Protein AF-A0AAX6HVG1-F1 (afdb_monomer)

InterPro domains:
  IPR007679 Beta-trefoil domain of unknown function DUF569 [PF04601] (1-85)
  IPR008999 Actin-crosslinking [SSF50405] (7-78)

Sequence (113 aa):
MELFKSAKAVRLRSHHNKYLVAEEDEESVRQDRSGSSRGARWTVELVDRSPGHLRLKSCYGRYLSASGEPFLLGMTGRRVLQAVPPARTTLPSSGSRCGTGSRPGSRRAAATS

Organism: Iris pallida (NCBI:txid29817)

pLDDT: mean 71.38, std 16.81, range [42.59, 90.81]

Foldseek 3Di:
DCVLVPDQKDWDADPVCWTWFDDPVLWAIDTHNPCVDQRRIWGWDDDPVDPPDIWTAGPVRFTWDFDPDDDDDPDPGTGITGHHPPPPPPPPPPDPDDDDDDDDDDDDDDDDD

Structure (mmCIF, N/CA/C/O backbone):
data_AF-A0AAX6HVG1-F1
#
_entry.id   AF-A0AAX6HVG1-F1
#
loop_
_atom_site.group_PDB
_atom_site.id
_atom_site.type_symbol
_atom_site.label_atom_id
_atom_site.label_alt_id
_atom_site.label_comp_id
_atom_site.label_asym_id
_atom_site.label_entity_id
_atom_site.label_seq_id
_atom_site.pdbx_PDB_ins_code
_atom_site.Car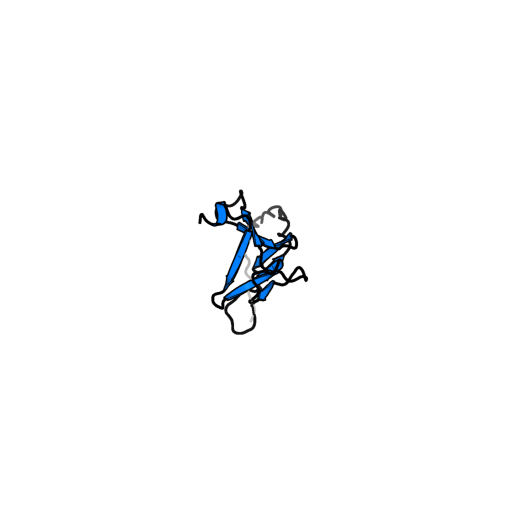tn_x
_atom_site.Cartn_y
_atom_site.Cartn_z
_atom_site.occupancy
_atom_site.B_iso_or_equiv
_atom_site.auth_seq_id
_atom_site.auth_comp_id
_atom_site.auth_asym_id
_atom_site.auth_atom_id
_atom_site.pdbx_PDB_model_num
ATOM 1 N N . MET A 1 1 ? -20.697 -2.716 1.581 1.00 49.84 1 MET A N 1
ATOM 2 C CA . MET A 1 1 ? -19.279 -2.566 1.993 1.00 49.84 1 MET A CA 1
ATOM 3 C C . MET A 1 1 ? -19.070 -3.124 3.407 1.00 49.84 1 MET A C 1
ATOM 5 O O . MET A 1 1 ? -18.703 -2.387 4.312 1.00 49.84 1 MET A O 1
ATOM 9 N N . GLU A 1 2 ? -19.322 -4.418 3.628 1.00 51.03 2 GLU A N 1
ATOM 10 C CA . GLU A 1 2 ? -19.276 -5.011 4.985 1.00 51.03 2 GLU A CA 1
ATOM 11 C C . GLU A 1 2 ? -18.100 -5.968 5.204 1.00 51.03 2 GLU A C 1
ATOM 13 O O . GLU A 1 2 ? -17.697 -6.201 6.336 1.00 51.03 2 GLU A O 1
ATOM 18 N N . LEU A 1 3 ? -17.460 -6.424 4.124 1.00 54.62 3 LEU A N 1
ATOM 19 C CA . LEU A 1 3 ? -16.285 -7.303 4.167 1.00 54.62 3 LEU A CA 1
ATOM 20 C C . LEU A 1 3 ? -15.088 -6.664 4.891 1.00 54.62 3 LEU A C 1
ATOM 22 O O . LEU A 1 3 ? -14.308 -7.351 5.541 1.00 54.62 3 LEU A O 1
ATOM 26 N N . PHE A 1 4 ? -14.972 -5.337 4.829 1.00 55.22 4 PHE A N 1
ATOM 27 C CA . PHE A 1 4 ? -13.901 -4.576 5.478 1.00 55.22 4 PHE A CA 1
ATOM 28 C C . PHE A 1 4 ? -14.199 -4.233 6.945 1.00 55.22 4 PHE A C 1
ATOM 30 O O . PHE A 1 4 ? -13.321 -3.713 7.623 1.00 55.22 4 PHE A O 1
ATOM 37 N N . LYS A 1 5 ? -15.411 -4.522 7.450 1.00 53.16 5 LYS A N 1
ATOM 38 C CA . LYS A 1 5 ? -15.774 -4.268 8.856 1.00 53.16 5 LYS A CA 1
ATOM 39 C C . LYS A 1 5 ? -15.159 -5.302 9.809 1.00 53.16 5 LYS A C 1
ATOM 41 O O . LYS A 1 5 ? -14.904 -4.983 10.963 1.00 53.16 5 LYS A O 1
ATOM 46 N N . SER A 1 6 ? -14.887 -6.517 9.326 1.00 57.06 6 SER A N 1
ATOM 47 C CA . SER A 1 6 ? -14.276 -7.601 10.119 1.00 57.06 6 SER A CA 1
ATOM 48 C C . SER A 1 6 ? -12.863 -7.975 9.656 1.00 57.06 6 SER A C 1
ATOM 50 O O . SER A 1 6 ? -12.115 -8.622 10.391 1.00 57.06 6 SER A O 1
ATOM 52 N N . ALA A 1 7 ? -12.470 -7.577 8.443 1.00 64.00 7 ALA A N 1
ATOM 53 C CA . ALA A 1 7 ? -11.167 -7.910 7.884 1.00 64.00 7 ALA A CA 1
ATOM 54 C C . ALA A 1 7 ? -10.092 -6.910 8.332 1.00 64.00 7 ALA A C 1
ATOM 56 O O . ALA A 1 7 ? -10.007 -5.796 7.824 1.00 64.00 7 ALA A O 1
ATOM 57 N N . LYS A 1 8 ? -9.206 -7.349 9.236 1.00 78.12 8 LYS A N 1
ATOM 58 C CA . LYS A 1 8 ? -8.017 -6.577 9.650 1.00 78.12 8 LYS A CA 1
ATOM 59 C C . LYS A 1 8 ? -7.005 -6.393 8.512 1.00 78.12 8 LYS A C 1
ATOM 61 O O . LYS A 1 8 ? -6.222 -5.451 8.525 1.00 78.12 8 LYS A O 1
ATOM 66 N N . ALA A 1 9 ? -6.986 -7.307 7.541 1.00 84.69 9 ALA A N 1
ATOM 67 C CA . ALA A 1 9 ? -6.087 -7.248 6.398 1.00 84.69 9 ALA A CA 1
ATOM 68 C C . ALA A 1 9 ? -6.714 -7.879 5.153 1.00 84.69 9 ALA A C 1
ATOM 70 O O . ALA A 1 9 ? -7.513 -8.809 5.253 1.00 84.69 9 ALA A O 1
ATOM 71 N N . VAL A 1 10 ? -6.306 -7.395 3.985 1.00 87.44 10 VAL A N 1
ATOM 72 C CA . VAL A 1 10 ? -6.796 -7.805 2.670 1.00 87.44 10 VAL A CA 1
ATOM 73 C C . VAL A 1 10 ? -5.637 -8.102 1.724 1.00 87.44 10 VAL A C 1
ATOM 75 O O . VAL A 1 10 ? -4.506 -7.659 1.928 1.00 87.44 10 VAL A O 1
ATOM 78 N N . ARG A 1 11 ? -5.929 -8.871 0.674 1.00 89.31 11 ARG A N 1
ATOM 79 C CA . ARG A 1 11 ? -5.025 -9.115 -0.454 1.00 89.31 11 ARG A CA 1
ATOM 80 C C . ARG A 1 11 ? -5.724 -8.654 -1.721 1.00 89.31 11 ARG A C 1
ATOM 82 O O . ARG A 1 11 ? -6.835 -9.091 -2.009 1.00 89.31 11 ARG A O 1
ATOM 89 N N . LEU A 1 12 ? -5.081 -7.769 -2.468 1.00 87.88 12 LEU A N 1
ATOM 90 C CA . LEU A 1 12 ? -5.644 -7.203 -3.689 1.00 87.88 12 LEU A CA 1
ATOM 91 C C . LEU A 1 12 ? -5.242 -8.086 -4.866 1.00 87.88 12 LEU A C 1
ATOM 93 O O . LEU A 1 12 ? -4.072 -8.096 -5.239 1.00 87.88 12 LEU A O 1
ATOM 97 N N . ARG A 1 13 ? -6.194 -8.837 -5.431 1.00 89.00 13 ARG A N 1
ATOM 98 C CA . 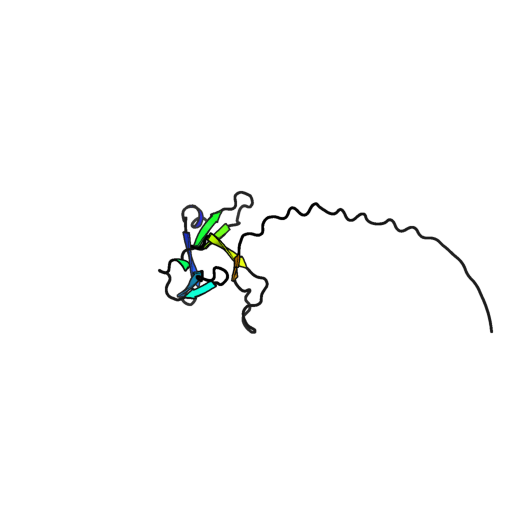ARG A 1 13 ? -5.975 -9.689 -6.607 1.00 89.00 13 ARG A CA 1
ATOM 99 C C . ARG A 1 13 ? -6.525 -9.010 -7.862 1.00 89.00 13 ARG A C 1
ATOM 101 O O . ARG A 1 13 ? -7.708 -8.700 -7.934 1.00 89.00 13 ARG A O 1
ATOM 108 N N . SER A 1 14 ? -5.662 -8.814 -8.849 1.00 85.12 14 SER A N 1
ATOM 109 C CA . SER A 1 14 ? -6.001 -8.376 -10.202 1.00 85.12 14 SER A CA 1
ATOM 110 C C . SER A 1 14 ? -6.699 -9.492 -10.989 1.00 85.12 14 SER A C 1
ATOM 112 O O . SER A 1 14 ? -6.558 -10.674 -10.673 1.00 85.12 14 SER A O 1
ATOM 114 N N . HIS A 1 15 ? -7.386 -9.125 -12.072 1.00 86.19 15 HIS A N 1
ATOM 115 C CA . HIS A 1 15 ? -8.011 -10.057 -13.014 1.00 86.19 15 HIS A CA 1
ATOM 116 C C . HIS A 1 15 ? -7.026 -11.105 -13.563 1.00 86.19 15 HIS A C 1
ATOM 118 O O . HIS A 1 15 ? -7.370 -12.268 -13.734 1.00 86.19 15 HIS A O 1
ATOM 124 N N . HIS A 1 16 ? -5.758 -10.731 -13.750 1.00 86.31 16 HIS A N 1
ATOM 125 C CA . HIS A 1 16 ? -4.714 -11.641 -14.234 1.00 86.31 16 HIS A CA 1
ATOM 126 C C . HIS A 1 16 ? -4.146 -12.580 -13.156 1.00 86.31 16 HIS A C 1
ATOM 128 O O . HIS A 1 16 ? -3.029 -13.071 -13.310 1.00 86.31 16 HIS A O 1
ATOM 134 N N . ASN A 1 17 ? -4.860 -12.786 -12.044 1.00 85.25 17 ASN A N 1
ATOM 135 C CA . ASN A 1 17 ? -4.408 -13.578 -10.896 1.00 85.25 17 ASN A CA 1
ATOM 136 C C . ASN A 1 17 ? -3.059 -13.112 -10.317 1.00 85.25 17 ASN A C 1
ATOM 138 O O . ASN A 1 17 ? -2.286 -13.907 -9.788 1.00 85.25 17 ASN A O 1
ATOM 142 N N . LYS A 1 18 ? -2.779 -11.807 -10.416 1.00 89.94 18 LYS A N 1
ATOM 143 C CA . LYS A 1 18 ? -1.622 -11.170 -9.780 1.00 89.94 18 LYS A CA 1
ATOM 144 C C . LYS A 1 18 ? -2.069 -10.409 -8.543 1.00 89.94 18 LYS A C 1
ATOM 146 O O . LYS A 1 18 ? -3.089 -9.727 -8.576 1.00 89.94 18 LYS A O 1
ATOM 151 N N . TYR A 1 19 ? -1.307 -10.508 -7.476 1.00 90.06 19 TYR A N 1
ATOM 152 C CA . TYR A 1 19 ? -1.501 -9.797 -6.230 1.00 90.06 19 TYR A CA 1
ATOM 153 C C . TYR A 1 19 ? -0.683 -8.517 -6.219 1.00 90.06 19 TYR A C 1
ATOM 155 O O . TYR A 1 19 ? 0.436 -8.496 -6.727 1.00 90.06 19 TYR A O 1
ATOM 163 N N . LEU A 1 20 ? -1.234 -7.461 -5.628 1.00 89.75 20 LEU A N 1
ATOM 164 C CA . LEU A 1 20 ? -0.472 -6.253 -5.342 1.00 89.75 20 LEU A CA 1
ATOM 165 C C . LEU A 1 20 ? 0.433 -6.505 -4.134 1.00 89.75 20 LEU A C 1
ATOM 167 O O . LEU A 1 20 ? -0.063 -6.800 -3.045 1.00 89.75 20 LEU A O 1
ATOM 171 N N . VAL A 1 21 ? 1.739 -6.384 -4.337 1.00 90.81 21 VAL A N 1
ATOM 172 C CA . VAL A 1 21 ? 2.780 -6.668 -3.351 1.00 90.81 21 VAL A CA 1
ATOM 173 C C . VAL A 1 21 ? 3.589 -5.400 -3.102 1.00 90.81 21 VAL A C 1
ATOM 175 O O . VAL A 1 21 ? 4.062 -4.761 -4.040 1.00 90.81 21 VAL A O 1
ATOM 178 N N . ALA A 1 22 ? 3.729 -5.034 -1.833 1.00 90.75 22 ALA A N 1
ATOM 179 C CA . ALA A 1 22 ? 4.663 -4.012 -1.386 1.00 90.75 22 ALA A CA 1
ATOM 180 C C . ALA A 1 22 ? 6.109 -4.499 -1.574 1.00 90.75 22 ALA A C 1
ATOM 182 O O . ALA A 1 22 ? 6.451 -5.575 -1.078 1.00 90.75 22 ALA A O 1
ATOM 183 N N . GLU A 1 23 ? 6.922 -3.719 -2.288 1.00 89.12 23 GLU A N 1
ATOM 184 C CA . GLU A 1 23 ? 8.368 -3.945 -2.396 1.00 89.12 23 GLU A CA 1
ATOM 185 C C . GLU A 1 23 ? 9.078 -3.569 -1.093 1.00 89.12 23 GLU A C 1
ATOM 187 O O . GLU A 1 23 ? 8.562 -2.774 -0.297 1.00 89.12 23 GLU A O 1
ATOM 192 N N . GLU A 1 24 ? 10.274 -4.128 -0.912 1.00 86.69 24 GLU A N 1
ATOM 193 C CA . GLU A 1 24 ? 11.181 -3.800 0.191 1.00 86.69 24 GLU A CA 1
ATOM 194 C C . GLU A 1 24 ? 11.744 -2.378 0.088 1.00 86.69 24 GLU A C 1
ATOM 196 O O . GLU A 1 24 ? 12.058 -1.790 1.115 1.00 86.69 24 GLU A O 1
ATOM 201 N N . ASP A 1 25 ? 11.750 -1.777 -1.107 1.00 85.94 25 ASP A N 1
ATOM 202 C CA . ASP A 1 25 ? 12.161 -0.383 -1.332 1.00 85.94 25 ASP A CA 1
ATOM 203 C C . ASP A 1 25 ? 11.252 0.657 -0.647 1.00 85.94 25 ASP A C 1
ATOM 205 O O . ASP A 1 25 ? 11.466 1.855 -0.798 1.00 85.94 25 ASP A O 1
ATOM 209 N N . GLU A 1 26 ? 10.186 0.229 0.045 1.00 84.62 26 GLU A N 1
ATOM 210 C CA . GLU A 1 26 ? 9.217 1.068 0.776 1.00 84.62 26 GLU A CA 1
ATOM 211 C C . GLU A 1 26 ? 8.503 2.161 -0.042 1.00 84.62 26 GLU A C 1
ATOM 213 O O . GLU A 1 26 ? 7.681 2.900 0.503 1.00 84.62 26 GLU A O 1
ATOM 218 N N . GLU A 1 27 ? 8.776 2.247 -1.341 1.00 83.19 27 GLU A N 1
ATOM 219 C CA . GLU A 1 27 ? 8.247 3.256 -2.260 1.00 83.19 27 GLU A CA 1
ATOM 220 C C . GLU A 1 27 ? 7.452 2.607 -3.396 1.00 83.19 27 GLU A C 1
ATOM 222 O O . GLU A 1 27 ? 6.350 3.042 -3.737 1.00 83.19 27 GLU A O 1
ATOM 227 N N . SER A 1 28 ? 7.964 1.510 -3.949 1.00 84.31 28 SER A N 1
ATOM 228 C CA . SER A 1 28 ? 7.358 0.842 -5.098 1.00 84.31 28 SER A CA 1
ATOM 229 C C . SER A 1 28 ? 6.359 -0.242 -4.690 1.00 84.31 28 SER A C 1
ATOM 231 O O . SER A 1 28 ? 6.416 -0.832 -3.606 1.00 84.31 28 SER A O 1
ATOM 233 N N . VAL A 1 29 ? 5.408 -0.519 -5.580 1.00 88.25 29 VAL A N 1
ATOM 234 C CA . VAL A 1 29 ? 4.531 -1.693 -5.497 1.00 88.25 29 VAL A CA 1
ATOM 235 C C . VAL A 1 29 ? 4.663 -2.492 -6.783 1.00 88.25 29 VAL A C 1
ATOM 237 O O . VAL A 1 29 ? 4.693 -1.929 -7.878 1.00 88.25 29 VAL A O 1
ATOM 240 N N . ARG A 1 30 ? 4.689 -3.814 -6.658 1.00 86.88 30 ARG A N 1
ATOM 241 C CA . ARG A 1 30 ? 4.756 -4.738 -7.791 1.00 86.88 30 ARG A CA 1
ATOM 242 C C . ARG A 1 30 ? 3.544 -5.653 -7.831 1.00 86.88 30 ARG A C 1
ATOM 244 O O . ARG A 1 30 ? 2.805 -5.797 -6.859 1.00 86.88 30 ARG A O 1
ATOM 251 N N . GLN A 1 31 ? 3.329 -6.280 -8.979 1.00 88.12 31 GLN A N 1
ATOM 252 C CA . GLN A 1 31 ? 2.303 -7.302 -9.144 1.00 88.12 31 GLN A CA 1
ATOM 253 C C . GLN A 1 31 ? 2.954 -8.678 -9.278 1.00 88.12 31 GLN A C 1
ATOM 255 O O . GLN A 1 31 ? 3.679 -8.916 -10.239 1.00 88.12 31 GLN A O 1
ATOM 260 N N . ASP A 1 32 ? 2.661 -9.597 -8.358 1.00 86.56 32 ASP A N 1
ATOM 261 C CA . ASP A 1 32 ? 3.232 -10.953 -8.340 1.00 86.56 32 ASP A CA 1
ATOM 262 C C . ASP A 1 32 ? 2.129 -12.017 -8.264 1.00 86.56 32 ASP A C 1
ATOM 264 O O . ASP A 1 32 ? 1.058 -11.780 -7.718 1.00 86.56 32 ASP A O 1
ATOM 268 N N . ARG A 1 33 ? 2.365 -13.216 -8.793 1.00 87.88 33 ARG A N 1
ATOM 269 C CA . ARG A 1 33 ? 1.457 -14.363 -8.626 1.00 87.88 33 ARG A CA 1
ATOM 270 C C . ARG A 1 33 ? 1.492 -14.936 -7.197 1.00 87.88 33 ARG A C 1
ATOM 272 O O . ARG A 1 33 ? 0.530 -15.569 -6.769 1.00 87.88 33 ARG A O 1
ATOM 279 N N . SER A 1 34 ? 2.553 -14.676 -6.435 1.00 80.81 34 SER A N 1
ATOM 280 C CA . SER A 1 34 ? 2.759 -15.123 -5.057 1.00 80.81 34 SER A CA 1
ATOM 281 C C . SER A 1 34 ? 2.009 -14.248 -4.046 1.00 80.81 34 SER A C 1
ATOM 283 O O . SER A 1 34 ? 2.552 -13.339 -3.410 1.00 80.81 34 SER A O 1
ATOM 285 N N . GLY A 1 35 ? 0.725 -14.560 -3.859 1.00 77.12 35 GLY A N 1
ATOM 286 C CA . GLY A 1 35 ? -0.135 -13.916 -2.860 1.00 77.12 35 GLY A CA 1
ATOM 287 C C . GLY A 1 35 ? 0.157 -14.302 -1.404 1.00 77.12 35 GLY A C 1
ATOM 288 O O . GLY A 1 35 ? -0.457 -13.740 -0.498 1.00 77.12 35 GLY A O 1
ATOM 289 N N . SER A 1 36 ? 1.059 -15.258 -1.162 1.00 79.62 36 SER A N 1
ATOM 290 C CA . SER A 1 36 ? 1.473 -15.682 0.187 1.00 79.62 36 SER A CA 1
ATOM 291 C C . SER A 1 36 ? 2.603 -14.829 0.768 1.00 79.62 36 SER A C 1
ATOM 293 O O . SER A 1 36 ? 2.908 -14.948 1.953 1.00 79.62 36 SER A O 1
ATOM 295 N N . SER A 1 37 ? 3.205 -13.957 -0.044 1.00 84.12 37 SER A N 1
ATOM 296 C CA . SER A 1 37 ? 4.239 -13.024 0.398 1.00 84.12 37 SER A CA 1
ATOM 297 C C . SER A 1 37 ? 3.709 -12.045 1.453 1.00 84.12 37 SER A C 1
ATOM 299 O O . SER A 1 37 ? 2.544 -11.637 1.441 1.00 84.12 37 SER A O 1
ATOM 301 N N . ARG A 1 38 ? 4.580 -11.636 2.385 1.00 85.81 38 ARG A N 1
ATOM 302 C CA . ARG A 1 38 ? 4.220 -10.678 3.445 1.00 85.81 38 ARG A CA 1
ATOM 303 C C . ARG A 1 38 ? 3.808 -9.321 2.863 1.00 85.81 38 ARG A C 1
ATOM 305 O O . ARG A 1 38 ? 2.859 -8.722 3.360 1.00 85.81 38 ARG A O 1
ATOM 312 N N . GLY A 1 39 ? 4.445 -8.915 1.763 1.00 86.00 39 GLY A N 1
ATOM 313 C CA . GLY A 1 39 ? 4.112 -7.704 1.010 1.00 86.00 39 GLY A CA 1
ATOM 314 C C . GLY A 1 39 ? 2.749 -7.742 0.312 1.00 86.00 39 GLY A C 1
ATOM 315 O O . GLY A 1 39 ? 2.210 -6.685 0.004 1.00 86.00 39 GLY A O 1
ATOM 316 N N . ALA A 1 40 ? 2.144 -8.919 0.097 1.00 89.19 40 ALA A N 1
ATOM 317 C CA . ALA A 1 40 ? 0.791 -9.027 -0.461 1.00 89.19 40 ALA A CA 1
ATOM 318 C C . ALA A 1 40 ? -0.316 -8.705 0.560 1.00 89.19 40 ALA A C 1
ATOM 320 O O . ALA A 1 40 ? -1.489 -8.595 0.191 1.00 89.19 40 ALA A O 1
ATOM 321 N N . ARG A 1 41 ? 0.029 -8.615 1.853 1.00 90.31 41 ARG A N 1
ATOM 322 C CA . ARG A 1 41 ? -0.911 -8.359 2.946 1.00 90.31 41 ARG A CA 1
ATOM 323 C C . ARG A 1 41 ? -0.999 -6.859 3.220 1.00 90.31 41 ARG A C 1
ATOM 325 O O . ARG A 1 41 ? -0.037 -6.251 3.676 1.00 90.31 41 ARG A O 1
ATOM 332 N N . TRP A 1 42 ? -2.189 -6.306 3.020 1.00 90.38 42 TRP A N 1
ATOM 333 C CA . TRP A 1 42 ? -2.494 -4.898 3.258 1.00 90.38 42 TRP A CA 1
ATOM 334 C C . TRP A 1 42 ? -3.438 -4.769 4.447 1.00 90.38 42 TRP A C 1
ATOM 336 O O . TRP A 1 42 ? -4.538 -5.315 4.424 1.00 90.38 42 TRP A O 1
ATOM 346 N N . THR A 1 43 ? -3.021 -4.075 5.498 1.00 90.00 43 THR A N 1
ATOM 347 C CA . THR A 1 43 ? -3.857 -3.806 6.673 1.00 90.00 43 THR A CA 1
ATOM 348 C C . THR A 1 43 ? -4.853 -2.705 6.343 1.00 90.00 43 THR A C 1
ATOM 350 O O . THR A 1 43 ? -4.483 -1.698 5.744 1.00 90.00 43 THR A O 1
ATOM 353 N N . VAL A 1 44 ? -6.114 -2.898 6.718 1.00 87.44 44 VAL A N 1
ATOM 354 C CA . VAL A 1 44 ? -7.177 -1.924 6.453 1.00 87.44 44 VAL A CA 1
ATOM 355 C C . VAL A 1 44 ? -7.355 -1.045 7.684 1.00 87.44 44 VAL A C 1
ATOM 357 O O . VAL A 1 44 ? -7.722 -1.532 8.748 1.00 87.44 44 VAL A O 1
ATOM 360 N N . GLU A 1 45 ? -7.110 0.250 7.531 1.00 85.62 45 GLU A N 1
ATOM 361 C CA . GLU A 1 45 ? -7.372 1.268 8.542 1.00 85.62 45 GLU A CA 1
ATOM 362 C C . GLU A 1 45 ? -8.558 2.127 8.084 1.00 85.62 45 GLU A C 1
ATOM 364 O O . GLU A 1 45 ? -8.500 2.824 7.069 1.00 85.62 45 GLU A O 1
ATOM 369 N N . LEU A 1 46 ? -9.667 2.049 8.816 1.00 80.69 46 LEU A N 1
ATOM 370 C CA . LEU A 1 46 ? -10.840 2.895 8.597 1.00 80.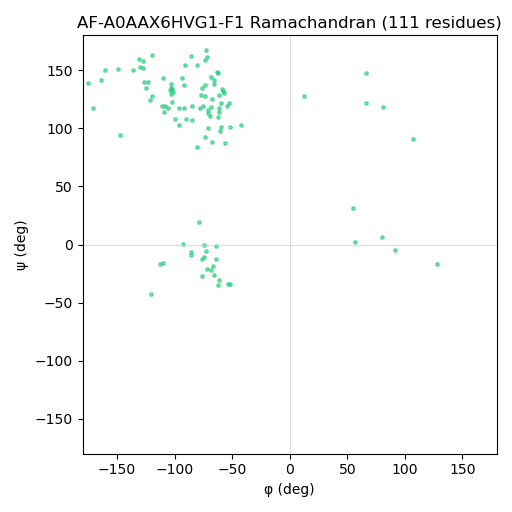69 46 LEU A CA 1
ATOM 371 C C . LEU A 1 46 ? -10.536 4.315 9.088 1.00 80.69 46 LEU A C 1
ATOM 373 O O . LEU A 1 46 ? -9.949 4.491 10.152 1.00 80.69 46 LEU A O 1
ATOM 377 N N . VAL A 1 47 ? -10.928 5.333 8.323 1.00 79.62 47 VAL A N 1
ATOM 378 C CA . VAL A 1 47 ? -10.757 6.732 8.735 1.00 79.62 47 VAL A CA 1
ATOM 379 C C . VAL A 1 47 ? -12.060 7.227 9.362 1.00 79.62 47 VAL A C 1
ATOM 381 O O . VAL A 1 47 ? -12.989 7.577 8.637 1.00 79.62 47 VAL A O 1
ATOM 384 N N . ASP A 1 48 ? -12.117 7.313 10.697 1.00 72.81 48 ASP A N 1
ATOM 385 C CA . ASP A 1 48 ? -13.302 7.777 11.452 1.00 72.81 48 ASP A CA 1
ATOM 386 C C . ASP A 1 48 ? -13.842 9.132 10.977 1.00 72.81 48 ASP A C 1
ATOM 388 O O . ASP A 1 48 ? -15.045 9.380 10.962 1.00 72.81 48 ASP A O 1
ATOM 392 N N . ARG A 1 49 ? -12.946 10.022 10.543 1.00 70.81 49 ARG A N 1
ATOM 393 C CA . ARG A 1 49 ? -13.297 11.378 10.096 1.00 70.81 49 ARG A CA 1
ATOM 394 C C . ARG A 1 49 ? -13.974 11.450 8.725 1.00 70.81 49 ARG A C 1
ATOM 396 O O . ARG A 1 49 ? -14.429 12.528 8.356 1.00 70.81 49 ARG A O 1
ATOM 403 N N . SER A 1 50 ? -14.007 10.365 7.953 1.00 72.19 50 SER A N 1
ATOM 404 C CA . SER A 1 50 ? -14.527 10.375 6.581 1.00 72.19 50 SER A CA 1
ATOM 405 C C . SER A 1 50 ? -15.183 9.032 6.244 1.00 72.19 50 SER A C 1
ATOM 407 O O . SER A 1 50 ? -14.485 8.109 5.802 1.00 72.19 50 SER A O 1
ATOM 409 N N . PRO A 1 51 ? -16.511 8.900 6.423 1.00 71.25 51 PRO A N 1
ATOM 410 C CA . PRO A 1 51 ? -17.212 7.658 6.126 1.00 71.25 51 PRO A CA 1
ATOM 411 C C . PRO A 1 51 ? -17.005 7.280 4.653 1.00 71.25 51 PRO A C 1
ATOM 413 O O . PRO A 1 51 ? -17.099 8.117 3.757 1.00 71.25 51 PRO A O 1
ATOM 416 N N . GLY A 1 52 ? -16.655 6.016 4.409 1.00 72.31 52 GLY A N 1
ATOM 417 C CA . GLY A 1 52 ? -16.369 5.490 3.070 1.00 72.31 52 GLY A CA 1
ATOM 418 C C . GLY A 1 52 ? -14.902 5.555 2.632 1.00 72.31 52 GLY A C 1
ATOM 419 O O . GLY A 1 52 ? -14.576 5.006 1.582 1.00 72.31 52 GLY A O 1
ATOM 420 N N . HIS A 1 53 ? -14.007 6.155 3.424 1.00 76.94 53 HIS A N 1
ATOM 421 C CA . HIS A 1 53 ? -12.574 6.165 3.126 1.00 76.94 53 HIS A CA 1
ATOM 422 C C . HIS A 1 53 ? -11.822 5.145 3.980 1.00 76.94 53 HIS A C 1
ATOM 424 O O . HIS A 1 53 ? -11.995 5.054 5.197 1.00 76.94 53 HIS A O 1
ATOM 430 N N . LEU A 1 54 ? -10.953 4.390 3.315 1.00 84.00 54 LEU A N 1
ATOM 431 C CA . LEU A 1 54 ? -10.121 3.352 3.905 1.00 84.00 54 LEU A CA 1
ATOM 432 C C . LEU A 1 54 ? -8.671 3.632 3.521 1.00 84.00 54 LEU A C 1
ATOM 434 O O . LEU A 1 54 ? -8.379 3.999 2.383 1.00 84.00 54 LEU A O 1
ATOM 438 N N . ARG A 1 55 ? -7.760 3.432 4.464 1.00 86.50 55 ARG A N 1
ATOM 439 C CA . ARG A 1 55 ? -6.320 3.458 4.242 1.00 86.50 55 ARG A CA 1
ATOM 440 C C . ARG A 1 55 ? -5.802 2.033 4.233 1.00 86.50 55 ARG A C 1
ATOM 442 O O . ARG A 1 55 ? -6.141 1.234 5.097 1.00 86.50 55 ARG A O 1
ATOM 449 N N . LEU A 1 56 ? -4.984 1.718 3.240 1.00 89.12 56 LEU A N 1
ATOM 450 C CA . LEU A 1 56 ? -4.342 0.417 3.126 1.00 89.12 56 LEU A CA 1
ATOM 451 C C . LEU A 1 56 ? -2.877 0.570 3.509 1.00 89.12 56 LEU A C 1
ATOM 453 O O . LEU A 1 56 ? -2.143 1.305 2.851 1.00 89.12 56 LEU A O 1
ATOM 457 N N . LYS A 1 57 ? -2.468 -0.109 4.575 1.00 89.38 57 LYS A N 1
ATOM 458 C CA . LYS A 1 57 ? -1.115 -0.064 5.124 1.00 89.38 57 LYS A CA 1
ATOM 459 C C . LYS A 1 57 ? -0.337 -1.318 4.735 1.00 89.38 57 LYS A C 1
ATOM 461 O O . LYS A 1 57 ? -0.831 -2.431 4.913 1.00 89.38 57 LYS A O 1
ATOM 466 N N . SER A 1 58 ? 0.862 -1.142 4.192 1.00 89.50 58 SER A N 1
ATOM 467 C CA . SER A 1 58 ? 1.772 -2.233 3.841 1.00 89.50 58 SER A CA 1
ATOM 468 C C . SER A 1 58 ? 2.392 -2.861 5.092 1.00 89.50 58 SER A C 1
ATOM 470 O O . SER A 1 58 ? 2.345 -2.297 6.190 1.00 89.50 58 SER A O 1
ATOM 472 N N . CYS A 1 59 ? 3.032 -4.023 4.942 1.00 86.75 59 CYS A N 1
ATOM 473 C CA . CYS A 1 59 ? 3.782 -4.649 6.035 1.00 86.75 59 CYS A CA 1
ATOM 474 C C . CYS A 1 59 ? 4.993 -3.830 6.518 1.00 86.75 59 CYS A C 1
ATOM 476 O O . CYS A 1 59 ? 5.532 -4.142 7.576 1.00 86.75 59 CYS A O 1
ATOM 478 N N . TYR A 1 60 ? 5.393 -2.804 5.764 1.00 87.12 60 TYR A N 1
ATOM 479 C CA . TYR A 1 60 ? 6.464 -1.863 6.105 1.00 87.12 60 TYR A CA 1
ATOM 480 C C . TYR A 1 60 ? 5.942 -0.610 6.823 1.00 87.12 60 TYR A C 1
ATOM 482 O O . TYR A 1 60 ? 6.699 0.290 7.158 1.00 87.12 60 TYR A O 1
ATOM 490 N N . GLY A 1 61 ? 4.630 -0.520 7.065 1.00 86.12 61 GLY A N 1
ATOM 491 C CA . GLY A 1 61 ? 4.024 0.624 7.744 1.00 86.12 61 GLY A CA 1
ATOM 492 C C . GLY A 1 61 ? 3.784 1.845 6.852 1.00 86.12 61 GLY A C 1
ATOM 493 O O . GLY A 1 61 ? 3.344 2.879 7.354 1.00 86.12 61 GLY A O 1
ATOM 494 N N . ARG A 1 62 ? 4.011 1.717 5.540 1.00 89.75 62 ARG A N 1
ATOM 495 C CA . ARG A 1 62 ? 3.683 2.726 4.525 1.00 89.75 62 ARG A CA 1
ATOM 496 C C . ARG A 1 62 ? 2.240 2.578 4.061 1.00 89.75 62 ARG A C 1
ATOM 498 O O . ARG A 1 62 ? 1.633 1.525 4.243 1.00 89.75 62 ARG A O 1
ATOM 505 N N . TYR A 1 63 ? 1.689 3.612 3.437 1.00 89.88 63 TYR A N 1
ATOM 506 C CA . TYR A 1 63 ? 0.317 3.595 2.938 1.00 89.88 63 TYR A CA 1
ATOM 507 C C . TYR A 1 63 ? 0.288 3.566 1.422 1.00 89.88 63 TYR A C 1
ATOM 509 O O . TYR A 1 63 ? 1.096 4.201 0.750 1.00 89.88 63 TYR A O 1
ATOM 517 N N . LEU A 1 64 ? -0.683 2.837 0.896 1.00 88.62 64 LEU A N 1
ATOM 518 C CA . LEU A 1 64 ? -0.947 2.755 -0.527 1.00 88.62 64 LEU A CA 1
ATOM 519 C C . LEU A 1 64 ? -1.536 4.091 -0.995 1.00 88.62 64 LEU A C 1
ATOM 521 O O . LEU A 1 64 ? -2.614 4.496 -0.556 1.00 88.62 64 LEU A O 1
ATOM 525 N N . SER A 1 65 ? -0.803 4.781 -1.862 1.00 85.81 65 SER A N 1
ATOM 526 C CA . SER A 1 65 ? -1.146 6.097 -2.385 1.00 85.81 65 SER A CA 1
ATOM 527 C C . SER A 1 65 ? -1.157 6.061 -3.907 1.00 85.81 65 SER A C 1
ATOM 529 O O . SER A 1 65 ? -0.261 5.504 -4.539 1.00 85.81 65 SER A O 1
ATOM 531 N N . ALA A 1 66 ? -2.183 6.648 -4.516 1.00 80.62 66 ALA A N 1
ATOM 532 C CA . ALA A 1 66 ? -2.201 6.837 -5.960 1.00 80.62 66 ALA A CA 1
ATOM 533 C C . ALA A 1 66 ? -1.303 8.032 -6.300 1.00 80.62 66 ALA A C 1
ATOM 535 O O . ALA A 1 66 ? -1.590 9.152 -5.873 1.00 80.62 66 ALA A O 1
ATOM 536 N N . SER A 1 67 ? -0.227 7.811 -7.055 1.00 75.44 67 SER A N 1
ATOM 537 C CA . SER A 1 67 ? 0.573 8.914 -7.577 1.00 75.44 67 SER A CA 1
ATOM 538 C C . SER A 1 67 ? -0.097 9.497 -8.824 1.00 75.44 67 SER A C 1
ATOM 540 O O . SER A 1 67 ? -0.891 8.846 -9.505 1.00 75.44 67 SER A O 1
ATOM 542 N N . GLY A 1 68 ? 0.179 10.767 -9.118 1.00 68.81 68 GLY A N 1
ATOM 543 C CA . GLY A 1 68 ? -0.265 11.403 -10.362 1.00 68.81 68 GLY A CA 1
ATOM 544 C C . GLY A 1 68 ? 0.537 10.954 -11.584 1.00 68.81 68 GLY A C 1
ATOM 545 O O . GLY A 1 68 ? 0.266 11.423 -12.686 1.00 68.81 68 GLY A O 1
ATOM 546 N N . GLU A 1 69 ? 1.526 10.079 -11.398 1.00 68.06 69 GLU A N 1
ATOM 547 C CA . GLU A 1 69 ? 2.422 9.682 -12.469 1.00 68.06 69 GLU A CA 1
ATOM 548 C C . GLU A 1 69 ? 1.731 8.675 -13.390 1.00 68.06 69 GLU A C 1
ATOM 550 O O . GLU A 1 69 ? 1.177 7.672 -12.914 1.00 68.06 69 GLU A O 1
ATOM 555 N N . PRO A 1 70 ? 1.746 8.920 -14.708 1.00 63.91 70 PRO A N 1
ATOM 556 C CA . PRO A 1 70 ? 1.244 7.955 -15.664 1.00 63.91 70 PRO A CA 1
ATOM 557 C C . PRO A 1 70 ? 2.073 6.672 -15.561 1.00 63.91 70 PRO A C 1
ATOM 559 O O . PRO A 1 70 ? 3.304 6.690 -15.601 1.00 63.91 70 PRO A O 1
ATOM 562 N N . PHE A 1 71 ? 1.393 5.541 -15.414 1.00 59.50 71 PHE A N 1
ATOM 563 C CA . PHE A 1 71 ? 2.015 4.241 -15.614 1.00 59.50 71 PHE A CA 1
ATOM 564 C C . PHE A 1 71 ? 2.210 4.050 -17.124 1.00 59.50 71 PHE A C 1
ATOM 566 O O . PHE A 1 71 ? 1.253 4.273 -17.853 1.00 59.50 71 PHE A O 1
ATOM 573 N N . LEU A 1 72 ? 3.440 3.717 -17.550 1.00 57.84 72 LEU A N 1
ATOM 574 C CA . LEU A 1 72 ? 3.947 3.477 -18.922 1.00 57.84 72 LEU A CA 1
ATOM 575 C C . LEU A 1 72 ? 3.047 3.889 -20.112 1.00 57.84 72 LEU A C 1
ATOM 577 O O . LEU A 1 72 ? 1.921 3.416 -20.263 1.00 57.84 72 LEU A O 1
ATOM 581 N N . LEU A 1 73 ? 3.622 4.676 -21.035 1.00 52.66 73 LEU A N 1
ATOM 582 C CA . LEU A 1 73 ? 3.000 5.144 -22.282 1.00 52.66 73 LEU A CA 1
ATOM 583 C C . LEU A 1 73 ? 2.204 4.036 -23.002 1.00 52.66 73 LEU A C 1
ATOM 585 O O . LEU A 1 73 ? 2.782 3.172 -23.655 1.00 52.66 73 LEU A O 1
ATOM 589 N N . GLY A 1 74 ? 0.873 4.082 -22.888 1.00 54.47 74 GLY A N 1
ATOM 590 C CA . GLY A 1 74 ? -0.048 3.177 -23.586 1.00 54.47 74 GLY A CA 1
ATOM 591 C C . GLY A 1 74 ? -1.072 2.464 -22.697 1.00 54.47 74 GLY A C 1
ATOM 592 O O . GLY A 1 74 ? -2.087 2.007 -23.216 1.00 54.47 74 GLY A O 1
ATOM 593 N N . MET A 1 75 ? -0.878 2.408 -21.373 1.00 54.41 75 MET A N 1
ATOM 594 C CA . MET A 1 75 ? -1.912 1.941 -20.435 1.00 54.41 75 MET A CA 1
ATOM 595 C C . MET A 1 75 ? -2.597 3.123 -19.746 1.00 54.41 75 MET A C 1
ATOM 597 O O . MET A 1 75 ? -1.950 4.006 -19.192 1.00 54.41 75 MET A O 1
ATOM 601 N N . THR A 1 76 ? -3.930 3.131 -19.721 1.00 56.81 76 THR A N 1
ATOM 602 C CA . THR A 1 76 ? -4.701 4.089 -18.918 1.00 56.81 76 THR A CA 1
ATOM 603 C C . THR A 1 76 ? -4.588 3.682 -17.447 1.00 56.81 76 THR A C 1
ATOM 605 O O . THR A 1 76 ? -5.331 2.835 -16.958 1.00 56.81 76 THR A O 1
ATOM 608 N N . GLY A 1 77 ? -3.607 4.233 -16.733 1.00 60.44 77 GLY A N 1
ATOM 609 C CA . GLY A 1 77 ? -3.382 3.905 -15.330 1.00 60.44 77 GLY A CA 1
ATOM 610 C C . GLY A 1 77 ? -2.484 4.916 -14.632 1.00 60.44 77 GLY A C 1
ATOM 611 O O . GLY A 1 77 ? -1.515 5.410 -15.203 1.00 60.44 77 GLY A O 1
ATOM 612 N N . ARG A 1 78 ? -2.815 5.223 -13.379 1.00 70.44 78 ARG A N 1
ATOM 613 C CA . ARG A 1 78 ? -1.941 5.979 -12.480 1.00 70.44 78 ARG A CA 1
ATOM 614 C C . ARG A 1 78 ? -1.095 5.004 -11.683 1.00 70.44 78 ARG A C 1
ATOM 616 O O . ARG A 1 78 ? -1.607 3.979 -11.224 1.00 70.44 78 ARG A O 1
ATOM 623 N N . ARG A 1 79 ? 0.191 5.309 -11.537 1.00 74.88 79 ARG A N 1
ATOM 624 C CA . ARG A 1 79 ? 1.099 4.490 -10.742 1.00 74.88 79 ARG A CA 1
ATOM 625 C C . ARG A 1 79 ? 0.661 4.551 -9.276 1.00 74.88 79 ARG A C 1
ATOM 627 O O . ARG A 1 79 ? 0.183 5.569 -8.781 1.00 74.88 79 ARG A O 1
ATOM 634 N N . VAL A 1 80 ? 0.755 3.423 -8.590 1.00 81.25 80 VAL A N 1
ATOM 635 C CA . VAL A 1 80 ? 0.482 3.337 -7.155 1.00 81.25 80 VAL A CA 1
ATOM 636 C C . VAL A 1 80 ? 1.829 3.262 -6.462 1.00 81.25 80 VAL A C 1
ATOM 638 O O . VAL A 1 80 ? 2.698 2.528 -6.918 1.00 81.25 80 VAL A O 1
ATOM 641 N N . LEU A 1 81 ? 2.005 4.029 -5.396 1.00 84.56 81 LEU A N 1
ATOM 642 C CA . LEU A 1 81 ? 3.233 4.079 -4.615 1.00 84.56 81 LEU A CA 1
ATOM 643 C C . LEU A 1 81 ? 2.920 3.854 -3.138 1.00 84.56 81 LEU A C 1
ATOM 645 O O . LEU A 1 81 ? 1.800 4.068 -2.668 1.00 84.56 8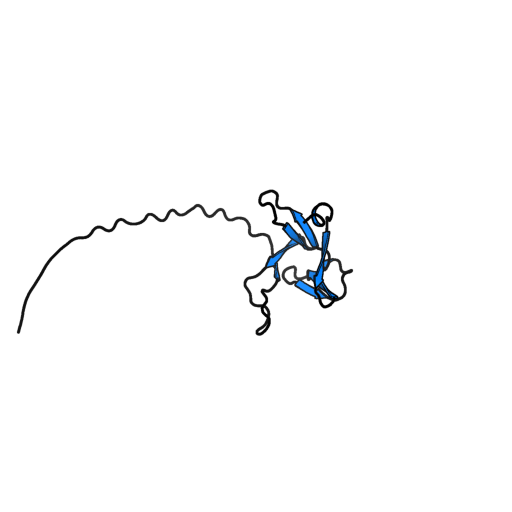1 LEU A O 1
ATOM 649 N N . GLN A 1 82 ? 3.931 3.423 -2.405 1.00 84.62 82 GLN A N 1
ATOM 650 C CA . GLN A 1 82 ? 3.945 3.434 -0.958 1.00 84.62 82 GLN A CA 1
ATOM 651 C C . GLN A 1 82 ? 4.418 4.816 -0.501 1.00 84.62 82 GLN A C 1
ATOM 653 O O . GLN A 1 82 ? 5.516 5.253 -0.824 1.00 84.62 82 GLN A O 1
ATOM 658 N N . ALA A 1 83 ? 3.578 5.530 0.241 1.00 81.38 83 ALA A N 1
ATOM 659 C CA . ALA A 1 83 ? 3.906 6.850 0.757 1.00 81.38 83 ALA A CA 1
ATOM 660 C C . ALA A 1 83 ? 3.613 6.939 2.255 1.00 81.38 83 ALA A C 1
ATOM 662 O O . ALA A 1 83 ? 2.737 6.258 2.799 1.00 81.38 83 ALA A O 1
ATOM 663 N N . VAL A 1 84 ? 4.352 7.816 2.931 1.00 78.81 84 VAL A N 1
ATOM 664 C CA . VAL A 1 84 ? 3.951 8.313 4.251 1.00 78.81 84 VAL A CA 1
ATOM 665 C C . VAL A 1 84 ? 2.676 9.131 4.034 1.00 78.8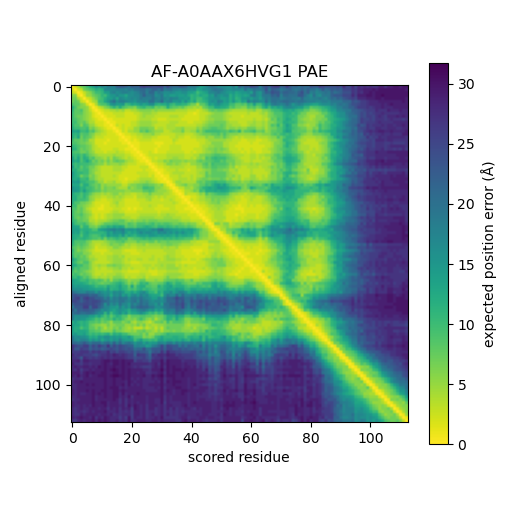1 84 VAL A C 1
ATOM 667 O O . VAL A 1 84 ? 2.597 9.851 3.032 1.00 78.81 84 VAL A O 1
ATOM 670 N N . PRO A 1 85 ? 1.652 9.028 4.903 1.00 68.94 85 PRO A N 1
ATOM 671 C CA . PRO A 1 85 ? 0.487 9.872 4.731 1.00 68.94 85 PRO A CA 1
ATOM 672 C C . PRO A 1 85 ? 0.972 11.320 4.793 1.00 68.94 85 PRO A C 1
ATOM 674 O O . PRO A 1 85 ? 1.759 11.638 5.690 1.00 68.94 85 PRO A O 1
ATOM 677 N N . PRO A 1 86 ? 0.539 12.193 3.868 1.00 63.72 86 PRO A N 1
ATOM 678 C CA . PRO A 1 86 ? 0.927 13.587 3.932 1.00 63.72 86 PRO A CA 1
ATOM 679 C C . PRO A 1 86 ? 0.543 14.104 5.316 1.00 63.72 86 PRO A C 1
ATOM 681 O O . PRO A 1 86 ? -0.628 14.039 5.715 1.00 63.72 86 PRO A O 1
ATOM 684 N N . ALA A 1 87 ? 1.548 14.558 6.069 1.00 55.31 87 ALA A N 1
ATOM 685 C CA . ALA A 1 87 ? 1.315 15.332 7.269 1.00 55.31 87 ALA A CA 1
ATOM 686 C C . ALA A 1 87 ? 0.403 16.471 6.829 1.00 55.31 87 ALA A C 1
ATOM 688 O O . ALA A 1 87 ? 0.698 17.172 5.860 1.00 55.31 87 ALA A O 1
ATOM 689 N N . ARG A 1 88 ? -0.771 16.564 7.448 1.00 50.53 88 ARG A N 1
ATOM 690 C CA . ARG A 1 88 ? -1.765 17.563 7.089 1.00 50.53 88 ARG A CA 1
ATOM 691 C C . ARG A 1 88 ? -1.171 18.911 7.474 1.00 50.53 88 ARG A C 1
ATOM 693 O O . ARG A 1 88 ? -1.376 19.364 8.593 1.00 50.53 88 ARG A O 1
ATOM 700 N N . THR A 1 89 ? -0.417 19.519 6.562 1.00 42.69 89 THR A N 1
ATOM 701 C CA . THR A 1 89 ? -0.044 20.920 6.639 1.00 42.69 89 THR A CA 1
ATOM 702 C C . THR A 1 89 ? -1.366 21.659 6.622 1.00 42.69 89 THR A C 1
ATOM 704 O O . THR A 1 89 ? -2.011 21.814 5.585 1.00 42.69 89 THR A O 1
ATOM 707 N N . THR A 1 90 ? -1.838 22.025 7.807 1.00 48.91 90 THR A N 1
ATOM 708 C CA . THR A 1 90 ? -2.769 23.124 7.995 1.00 48.91 90 THR A CA 1
ATOM 709 C C . THR A 1 90 ? -2.096 24.336 7.382 1.00 48.91 90 THR A C 1
ATOM 711 O O . THR A 1 90 ? -1.355 25.043 8.056 1.00 48.91 90 THR A O 1
ATOM 714 N N . LEU A 1 91 ? -2.285 24.532 6.079 1.00 53.84 91 LEU A N 1
ATOM 715 C CA . LEU A 1 91 ? -2.056 25.831 5.486 1.00 53.84 91 LEU A CA 1
ATOM 716 C C . LEU A 1 91 ? -3.053 26.761 6.184 1.00 53.84 91 LEU A C 1
ATOM 718 O O . LEU A 1 91 ? -4.261 26.507 6.092 1.00 53.84 91 LEU A O 1
ATOM 722 N N . PRO A 1 92 ? -2.598 27.785 6.929 1.00 46.66 92 PRO A N 1
ATOM 723 C CA . PRO A 1 92 ? -3.498 28.854 7.306 1.00 46.66 92 PRO A CA 1
ATOM 724 C C . PRO A 1 92 ? -4.054 29.428 6.003 1.00 46.66 92 PRO A C 1
ATOM 726 O O . PRO A 1 92 ? -3.312 29.686 5.054 1.00 46.66 92 PRO A O 1
ATOM 729 N N . SER A 1 93 ? -5.375 29.558 5.940 1.00 52.44 93 SER A N 1
ATOM 730 C CA . SER A 1 93 ? -6.076 30.226 4.854 1.00 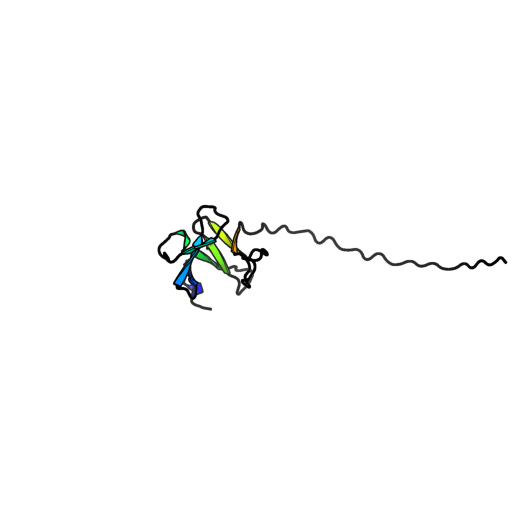52.44 93 SER A CA 1
ATOM 731 C C . SER A 1 93 ? -5.469 31.617 4.657 1.00 52.44 93 SER A C 1
ATOM 733 O O . SER A 1 93 ? -5.759 32.537 5.424 1.00 52.44 93 SER A O 1
ATOM 735 N N . SER A 1 94 ? -4.611 31.782 3.652 1.00 52.38 94 SER A N 1
ATOM 736 C CA . SER A 1 94 ? -4.223 33.109 3.194 1.00 52.38 94 SER A CA 1
ATOM 737 C C . SER A 1 94 ? -5.444 33.692 2.497 1.00 52.38 94 SER A C 1
ATOM 739 O O . SER A 1 94 ? -5.790 33.303 1.382 1.00 52.38 94 SER A O 1
ATOM 741 N N . GLY A 1 95 ? -6.168 34.546 3.218 1.00 47.59 95 GLY A N 1
ATOM 742 C CA . GLY A 1 95 ? -7.286 35.296 2.677 1.00 47.59 95 GLY A CA 1
ATOM 743 C C . GLY A 1 95 ? -6.796 36.211 1.562 1.00 47.59 95 GLY A C 1
ATOM 744 O O . GLY A 1 95 ? -6.131 37.214 1.822 1.00 47.59 95 GLY A O 1
ATOM 745 N N . SER A 1 96 ? -7.157 35.883 0.322 1.00 46.03 96 SER A N 1
ATOM 746 C CA . SER A 1 96 ? -7.113 36.820 -0.797 1.00 46.03 96 SER A CA 1
ATOM 747 C C . SER A 1 96 ? -8.025 38.005 -0.483 1.00 46.03 96 SER A C 1
ATOM 749 O O . SER A 1 96 ? -9.243 37.925 -0.632 1.00 46.03 96 SER A O 1
ATOM 751 N N . ARG A 1 97 ? -7.434 39.124 -0.052 1.00 43.34 97 ARG A N 1
ATOM 752 C CA . ARG A 1 97 ? -8.090 40.432 -0.118 1.00 43.34 97 ARG A CA 1
ATOM 753 C C . ARG A 1 97 ? -8.184 40.823 -1.587 1.00 43.34 97 ARG A C 1
ATOM 755 O O . ARG A 1 97 ? -7.174 41.085 -2.234 1.00 43.34 97 ARG A O 1
ATOM 762 N N . CYS A 1 98 ? -9.404 40.832 -2.104 1.00 42.59 98 CYS A N 1
ATOM 763 C CA . CYS A 1 98 ? -9.747 41.475 -3.358 1.00 42.59 98 CYS A CA 1
ATOM 764 C C . CYS A 1 98 ? -9.451 42.980 -3.240 1.00 42.59 98 CYS A C 1
ATOM 766 O O . CYS A 1 98 ? -10.048 43.690 -2.433 1.00 42.59 98 CYS A O 1
ATOM 768 N N . GLY A 1 99 ? -8.479 43.456 -4.017 1.00 44.44 99 GLY A N 1
ATOM 769 C CA . GLY A 1 99 ? -8.201 44.877 -4.167 1.00 44.44 99 GLY A CA 1
ATOM 770 C C . GLY A 1 99 ? -9.345 45.544 -4.922 1.00 44.44 99 GLY A C 1
ATOM 771 O O . GLY A 1 99 ? -9.634 45.200 -6.067 1.00 44.44 99 GLY A O 1
ATOM 772 N N . THR A 1 100 ? -10.008 46.483 -4.261 1.00 51.78 100 THR A N 1
ATOM 773 C CA . THR A 1 100 ? -11.003 47.382 -4.842 1.00 51.78 100 THR A CA 1
ATOM 774 C C . THR A 1 100 ? -10.368 48.214 -5.955 1.00 51.78 100 THR A C 1
ATOM 776 O O . THR A 1 100 ? -9.403 48.941 -5.719 1.00 51.78 100 THR A O 1
ATOM 779 N N . GLY A 1 101 ? -10.912 48.108 -7.167 1.00 43.81 101 GLY A N 1
ATOM 780 C CA . GLY A 1 101 ? -10.531 48.944 -8.298 1.00 43.81 101 GLY A CA 1
ATOM 781 C C . GLY A 1 101 ? -11.013 50.380 -8.110 1.00 43.81 101 GLY A C 1
ATOM 782 O O . GLY A 1 101 ? -12.212 50.644 -8.158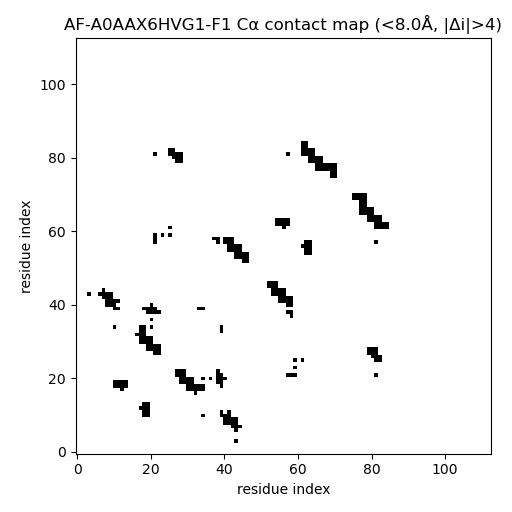 1.00 43.81 101 GLY A O 1
ATOM 783 N N . SER A 1 102 ? -10.073 51.306 -7.955 1.00 45.78 102 SER A N 1
ATOM 784 C CA . SER A 1 102 ? -10.326 52.745 -8.042 1.00 45.78 102 SER A CA 1
ATOM 785 C C . SER A 1 102 ? -9.903 53.245 -9.423 1.00 45.78 102 SER A C 1
ATOM 787 O O . SER A 1 102 ? -8.715 53.320 -9.729 1.00 45.78 102 SER A O 1
ATOM 789 N N . ARG A 1 103 ? -10.887 53.578 -10.271 1.00 54.06 103 ARG A N 1
ATOM 790 C CA . ARG A 1 103 ? -10.698 54.415 -11.472 1.00 54.06 103 ARG A CA 1
ATOM 791 C C . ARG A 1 103 ? -10.381 55.847 -11.027 1.00 54.06 103 ARG A C 1
ATOM 793 O O . ARG A 1 103 ? -10.973 56.326 -10.063 1.00 54.06 103 ARG A O 1
ATOM 800 N N . PRO A 1 104 ? -9.516 56.551 -11.760 1.00 49.00 104 PRO A N 1
ATOM 801 C CA . PRO A 1 104 ? -9.987 57.703 -12.542 1.00 49.00 104 PRO A CA 1
ATOM 802 C C . PRO A 1 104 ? -9.348 57.675 -13.950 1.00 49.00 104 PRO A C 1
ATOM 804 O O . PRO A 1 104 ? -8.289 57.102 -14.146 1.00 49.00 104 PRO A O 1
ATOM 807 N N . GLY A 1 105 ? -9.936 58.167 -15.038 1.00 43.78 105 GLY A N 1
ATOM 808 C CA . GLY A 1 105 ? -10.746 59.366 -15.180 1.00 43.78 105 GLY A CA 1
ATOM 809 C C . GLY A 1 105 ? -9.935 60.435 -15.924 1.00 43.78 105 GLY A C 1
ATOM 810 O O . GLY A 1 105 ? -9.282 61.238 -15.281 1.00 43.78 105 GLY A O 1
ATOM 811 N N . SER A 1 106 ? -10.058 60.455 -17.261 1.00 49.38 106 SER A N 1
ATOM 812 C CA . SER A 1 106 ? -9.857 61.612 -18.160 1.00 49.38 106 SER A CA 1
ATOM 813 C C . SER A 1 106 ? -8.448 62.221 -18.312 1.00 49.38 106 SER A C 1
ATOM 815 O O . SER A 1 106 ? -7.924 62.825 -17.384 1.00 49.38 106 SER A O 1
ATOM 817 N N . ARG A 1 107 ? -7.928 62.260 -19.553 1.00 52.59 107 ARG A N 1
ATOM 818 C CA . ARG A 1 107 ? -7.855 63.513 -20.340 1.00 52.59 107 ARG A CA 1
ATOM 819 C C . ARG A 1 107 ? -7.342 63.310 -21.776 1.00 52.59 107 ARG A C 1
ATOM 821 O O . ARG A 1 107 ? -6.421 62.551 -22.041 1.00 52.59 107 AR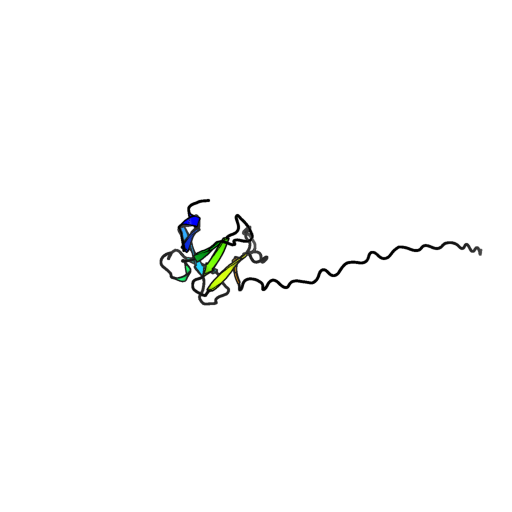G A O 1
ATOM 828 N N . ARG A 1 108 ? -8.007 64.041 -22.673 1.00 49.09 108 ARG A N 1
ATOM 829 C CA . ARG A 1 108 ? -7.716 64.345 -24.085 1.00 49.09 108 ARG A CA 1
ATOM 830 C C . ARG A 1 108 ? -6.418 65.153 -24.259 1.00 49.09 108 ARG A C 1
ATOM 832 O O . ARG A 1 108 ? -6.195 66.062 -23.467 1.00 49.09 108 ARG A O 1
ATOM 839 N N . ALA A 1 109 ? -5.727 64.945 -25.382 1.00 46.59 109 ALA A N 1
ATOM 840 C CA . ALA A 1 109 ? -5.027 65.940 -26.227 1.00 46.59 109 ALA A CA 1
ATOM 841 C C . ALA A 1 109 ? -4.603 65.193 -27.520 1.00 46.59 109 ALA A C 1
ATOM 843 O O . ALA A 1 109 ? -4.065 64.102 -27.403 1.00 46.59 109 ALA A O 1
ATOM 844 N N . ALA A 1 110 ? -5.048 65.502 -28.745 1.00 45.16 110 ALA A N 1
ATOM 845 C CA . ALA A 1 110 ? -4.954 66.708 -29.582 1.00 45.16 110 ALA A CA 1
ATOM 846 C C . ALA A 1 110 ? -3.606 66.850 -30.330 1.00 45.16 110 ALA A C 1
ATOM 848 O O . ALA A 1 110 ? -2.586 67.054 -29.687 1.00 45.16 110 ALA A O 1
ATOM 849 N N . ALA A 1 111 ? -3.722 66.841 -31.673 1.00 42.59 111 ALA A N 1
ATOM 850 C CA . ALA A 1 111 ? -2.836 67.383 -32.724 1.00 42.59 111 ALA A CA 1
ATOM 851 C C . ALA A 1 111 ? -1.439 66.721 -32.884 1.00 42.59 111 ALA A C 1
ATOM 853 O O . ALA A 1 111 ? -0.891 66.189 -31.933 1.00 42.59 111 ALA A O 1
ATOM 854 N N . THR A 1 112 ? -0.829 66.620 -34.070 1.00 48.50 112 THR A N 1
ATOM 855 C CA . THR A 1 112 ? -0.757 67.574 -35.188 1.00 48.50 112 THR A CA 1
ATOM 856 C C . THR A 1 112 ? -0.381 66.844 -36.491 1.00 48.50 112 THR A C 1
ATOM 858 O O . THR A 1 112 ? 0.294 65.821 -36.433 1.00 48.50 112 THR A O 1
ATOM 861 N N . SER A 1 113 ? -0.879 67.419 -37.594 1.00 53.19 113 SER A N 1
ATOM 862 C CA . SER A 1 113 ? -0.527 67.378 -39.028 1.00 53.19 113 SER A CA 1
ATOM 863 C C . SER A 1 113 ? 0.489 66.381 -39.580 1.00 53.19 113 SER A C 1
ATOM 865 O O . SER A 1 113 ? 1.639 66.367 -39.096 1.00 53.19 113 SER A O 1
#

Solvent-accessible surface area (backbone atoms only — not comparable to full-atom values): 7270 Å² total; per-residue (Å²): 137,64,73,68,77,77,37,63,55,48,66,52,68,46,96,85,61,26,20,48,23,48,44,92,79,58,37,51,57,46,75,36,71,64,60,83,41,67,32,16,40,29,33,55,44,77,42,88,93,41,88,94,45,71,46,41,28,36,75,84,74,29,29,70,36,80,43,91,48,75,35,64,99,88,53,98,46,62,34,58,30,32,34,75,78,77,76,81,75,77,68,75,84,80,75,81,77,81,78,81,85,78,85,84,82,87,84,89,83,84,89,80,136

Nearest PDB structures (foldseek):
  4goy-assembly3_A  TM=7.736E-01  e=1.457E-02  Homo sapiens
  4gov-assembly1_A  TM=8.000E-01  e=2.053E-02  Homo sapiens
  7zau-assembly3_E  TM=7.500E-01  e=1.939E-02  Homo sapiens
  4gp3-assembly3_A  TM=7.968E-01  e=4.569E-02  Homo sapiens
  3llp-assembly2_B  TM=7.666E-01  e=4.569E-02  Homo sapiens

Secondary structure (DSSP, 8-state):
--HHHH-SEE--B-TTSPEEEE-TTSS-EEEES-TTSGGG-EEEEE-TTSTT-EEEE-TTS-EEEEEEEEPSTTS--EEEEEEPPPP--------------------------

Radius of gyration: 25.91 Å; Cα contacts (8 Å, |Δi|>4): 157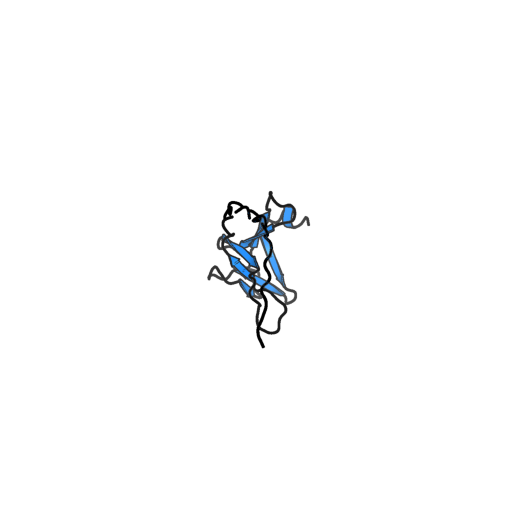; chains: 1; bounding box: 31×83×50 Å

Mean predicted aligned error: 14.48 Å